Protein AF-A0A3E0NYB1-F1 (afdb_monomer_lite)

Structure (mmCIF, N/CA/C/O backbone):
data_AF-A0A3E0NYB1-F1
#
_entry.id   AF-A0A3E0NYB1-F1
#
loop_
_atom_site.group_PDB
_atom_site.id
_atom_site.type_symbol
_atom_site.label_atom_id
_atom_site.label_alt_id
_atom_site.label_comp_id
_atom_site.label_asym_id
_atom_site.label_entity_id
_atom_site.label_seq_id
_atom_site.pdbx_PDB_ins_code
_atom_site.Cartn_x
_atom_site.Cartn_y
_atom_site.Cartn_z
_atom_site.occupancy
_atom_site.B_iso_or_equiv
_atom_site.auth_seq_id
_atom_site.auth_comp_id
_atom_site.auth_asym_id
_atom_site.auth_atom_id
_atom_site.pdbx_PDB_model_num
ATOM 1 N N . MET A 1 1 ? -6.3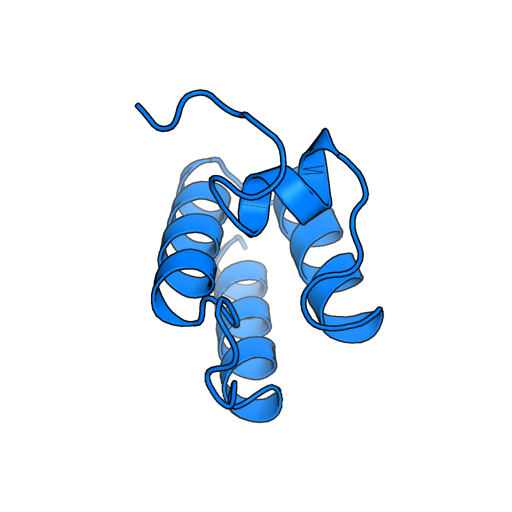86 15.907 -10.185 1.00 43.31 1 MET A N 1
ATOM 2 C CA . MET A 1 1 ? -6.508 14.499 -9.761 1.00 43.31 1 MET A CA 1
ATOM 3 C C . MET A 1 1 ? -5.696 13.660 -10.729 1.00 43.31 1 MET A C 1
ATOM 5 O O . MET A 1 1 ? -5.842 13.910 -11.924 1.00 43.31 1 MET A O 1
ATOM 9 N N . PRO A 1 2 ? -4.847 12.735 -10.251 1.00 47.84 2 PRO A N 1
ATOM 10 C CA . PRO A 1 2 ? -4.339 11.654 -11.090 1.00 47.84 2 PRO A CA 1
ATOM 11 C C . PRO A 1 2 ? -5.527 10.980 -11.788 1.00 47.84 2 PRO A C 1
ATOM 13 O O . PRO A 1 2 ? -6.613 10.864 -11.218 1.00 47.84 2 PRO A O 1
ATOM 16 N N . THR A 1 3 ? -5.365 10.616 -13.054 1.00 56.47 3 THR A N 1
ATOM 17 C CA . THR A 1 3 ? -6.475 10.140 -13.901 1.00 56.47 3 THR A CA 1
ATOM 18 C C . THR A 1 3 ? -6.890 8.702 -13.554 1.00 56.47 3 THR A C 1
ATOM 20 O O . THR A 1 3 ? -7.743 8.135 -14.233 1.00 56.47 3 THR A O 1
ATOM 23 N N . GLY A 1 4 ? -6.260 8.090 -12.540 1.00 56.38 4 GLY A N 1
ATOM 24 C CA . GLY A 1 4 ? -6.485 6.701 -12.129 1.00 56.38 4 GLY A CA 1
ATOM 25 C C . GLY A 1 4 ? -6.013 5.683 -13.167 1.00 56.38 4 GLY A C 1
ATOM 26 O O . GLY A 1 4 ? -6.401 4.515 -13.116 1.00 56.38 4 GLY A O 1
ATOM 27 N N . LYS A 1 5 ? -5.213 6.122 -14.145 1.00 70.00 5 LYS A N 1
ATOM 28 C CA . LYS A 1 5 ? -4.665 5.240 -15.175 1.00 70.00 5 LYS A CA 1
ATOM 29 C C . LYS A 1 5 ? -3.625 4.306 -14.544 1.00 70.00 5 LYS A C 1
ATOM 31 O O . LYS A 1 5 ? -2.946 4.723 -13.609 1.00 70.00 5 LYS A O 1
ATOM 36 N N . PRO A 1 6 ? -3.478 3.075 -15.054 1.00 66.94 6 PRO A N 1
ATOM 37 C CA . PRO A 1 6 ? -2.377 2.212 -14.651 1.00 66.94 6 PRO A CA 1
ATOM 38 C C . PRO A 1 6 ? -1.029 2.925 -14.842 1.00 66.94 6 PRO A C 1
ATOM 40 O O . PRO A 1 6 ? -0.792 3.503 -15.906 1.00 66.94 6 PRO A O 1
ATOM 43 N N . GLY A 1 7 ? -0.174 2.901 -13.822 1.00 71.44 7 GLY A N 1
ATOM 44 C CA . GLY A 1 7 ? 1.132 3.562 -13.781 1.00 71.44 7 GLY A CA 1
ATOM 45 C C . GLY A 1 7 ? 1.105 5.049 -13.408 1.00 71.44 7 GLY A C 1
ATOM 46 O O . GLY A 1 7 ? 2.136 5.707 -13.501 1.00 71.44 7 GLY A O 1
ATOM 47 N N . ASP A 1 8 ? -0.053 5.601 -13.035 1.00 80.25 8 ASP A N 1
ATOM 48 C CA . ASP A 1 8 ? -0.207 7.014 -12.647 1.00 80.25 8 ASP A CA 1
ATOM 49 C C . ASP A 1 8 ? 0.032 7.227 -11.145 1.00 80.25 8 ASP A C 1
ATOM 51 O O . ASP A 1 8 ? 0.457 8.303 -10.726 1.00 80.25 8 ASP A O 1
ATOM 55 N N . HIS A 1 9 ? -0.257 6.210 -10.324 1.00 86.44 9 HIS A N 1
ATOM 56 C CA . HIS A 1 9 ? -0.039 6.272 -8.886 1.00 86.44 9 HIS A CA 1
ATOM 57 C C . HIS A 1 9 ? 0.082 4.860 -8.276 1.00 86.44 9 HIS A C 1
ATOM 59 O O . HIS A 1 9 ? -0.866 4.069 -8.378 1.00 86.44 9 HIS A O 1
ATOM 65 N N . PRO A 1 10 ? 1.154 4.569 -7.512 1.00 90.81 10 PRO A N 1
ATOM 66 C CA . PRO A 1 10 ? 1.441 3.226 -7.000 1.00 90.81 10 PRO A CA 1
ATOM 67 C C . PRO A 1 10 ? 0.317 2.671 -6.115 1.00 90.81 10 PRO A C 1
ATOM 69 O O . PRO A 1 10 ? -0.069 1.513 -6.234 1.00 90.81 10 PRO A O 1
ATOM 72 N N . TYR A 1 11 ? -0.294 3.515 -5.276 1.00 92.44 11 TYR A N 1
ATOM 73 C CA . TYR A 1 11 ? -1.489 3.141 -4.505 1.00 92.44 11 TYR A CA 1
ATOM 74 C C . TYR A 1 11 ? -2.641 2.611 -5.375 1.00 92.44 11 TYR A C 1
ATOM 76 O O . TYR A 1 11 ? -3.201 1.558 -5.080 1.00 92.44 11 TYR A O 1
ATOM 84 N N . THR A 1 12 ? -3.012 3.316 -6.451 1.00 90.75 12 THR A N 1
ATOM 85 C CA . THR A 1 12 ? -4.100 2.862 -7.330 1.00 90.75 12 THR A CA 1
ATOM 86 C C . THR A 1 12 ? -3.694 1.651 -8.154 1.00 90.75 12 THR A C 1
ATOM 88 O O . THR A 1 12 ? -4.529 0.783 -8.392 1.00 90.75 12 THR A O 1
ATOM 91 N N . ASP A 1 13 ? -2.421 1.545 -8.533 1.00 91.00 13 ASP A N 1
ATOM 92 C CA . ASP A 1 13 ? -1.903 0.362 -9.214 1.00 91.00 13 ASP A CA 1
ATOM 93 C C . ASP A 1 13 ? -2.071 -0.896 -8.363 1.00 91.00 13 ASP A C 1
ATOM 95 O O . ASP A 1 13 ? -2.587 -1.901 -8.846 1.00 91.00 13 ASP A O 1
ATOM 99 N N . ILE A 1 14 ? -1.755 -0.816 -7.073 1.00 93.56 14 ILE A N 1
ATOM 100 C CA . ILE A 1 14 ? -1.890 -1.944 -6.146 1.00 93.56 14 ILE A CA 1
ATOM 101 C C . ILE A 1 14 ? -3.362 -2.241 -5.820 1.00 93.56 14 ILE A C 1
ATOM 103 O O . ILE A 1 14 ? -3.780 -3.402 -5.837 1.00 93.56 14 ILE A O 1
ATOM 107 N N . VAL A 1 15 ? -4.150 -1.209 -5.493 1.00 93.19 15 VAL A N 1
ATOM 108 C CA . VAL A 1 15 ? -5.502 -1.368 -4.922 1.00 93.19 15 VAL A CA 1
ATOM 109 C C . VAL A 1 15 ? -6.580 -1.543 -5.991 1.00 93.19 15 VAL A C 1
ATOM 111 O O . VAL A 1 15 ? -7.506 -2.327 -5.798 1.00 93.19 15 VAL A O 1
ATOM 114 N N . VAL A 1 16 ? -6.488 -0.811 -7.103 1.00 91.44 16 VAL A N 1
ATOM 115 C CA . VAL A 1 16 ? -7.504 -0.812 -8.170 1.00 91.44 16 VAL A CA 1
ATOM 116 C C . VAL A 1 16 ? -7.119 -1.776 -9.284 1.00 91.44 16 VAL A C 1
ATOM 118 O O . VAL A 1 16 ? -7.960 -2.549 -9.738 1.00 91.44 16 VAL A O 1
ATOM 121 N N . HIS A 1 17 ? -5.854 -1.748 -9.711 1.00 89.88 17 HIS A N 1
ATOM 122 C CA . HIS A 1 17 ? -5.385 -2.527 -10.864 1.00 89.88 17 HIS A CA 1
ATOM 123 C C . HIS A 1 17 ? -4.763 -3.875 -10.480 1.00 89.88 17 HIS A C 1
ATOM 125 O O . HIS A 1 17 ? -4.506 -4.697 -11.357 1.00 89.88 17 HIS A O 1
ATOM 131 N N . GLY A 1 18 ? -4.546 -4.127 -9.184 1.00 88.75 18 GLY A N 1
ATOM 132 C CA . GLY A 1 18 ? -3.980 -5.381 -8.684 1.00 88.75 18 GLY A CA 1
ATOM 133 C C . GLY A 1 18 ? -2.524 -5.617 -9.095 1.00 88.75 18 GLY A C 1
ATOM 134 O O . GLY A 1 18 ? -2.077 -6.761 -9.085 1.00 88.75 18 GLY A O 1
ATOM 135 N N . ALA A 1 19 ? -1.796 -4.563 -9.466 1.00 89.44 19 ALA A N 1
ATOM 136 C CA . ALA A 1 19 ? -0.406 -4.642 -9.884 1.00 89.44 19 ALA A CA 1
ATOM 137 C C . ALA A 1 19 ? 0.524 -5.002 -8.716 1.00 89.44 19 ALA A C 1
ATOM 139 O O . ALA A 1 19 ? 0.261 -4.663 -7.561 1.00 89.44 19 ALA A O 1
ATOM 140 N N . GLU A 1 20 ? 1.637 -5.653 -9.048 1.00 90.50 20 GLU A N 1
ATOM 141 C CA . GLU A 1 20 ? 2.768 -5.849 -8.142 1.00 90.50 20 GLU A CA 1
ATOM 142 C C . GLU A 1 20 ? 3.781 -4.723 -8.371 1.00 90.50 20 GLU A C 1
ATOM 144 O O . GLU A 1 20 ? 4.400 -4.646 -9.435 1.00 90.50 20 GLU A O 1
ATOM 149 N N . VAL A 1 21 ? 3.928 -3.828 -7.393 1.00 90.81 21 VAL A N 1
ATOM 150 C CA . VAL A 1 21 ? 4.756 -2.614 -7.519 1.00 90.81 21 VAL A CA 1
ATOM 151 C C . VAL A 1 21 ? 5.999 -2.725 -6.646 1.00 90.81 21 VAL A C 1
ATOM 153 O O . VAL A 1 21 ? 7.122 -2.558 -7.128 1.00 90.81 21 VAL A O 1
ATOM 156 N N . TYR A 1 22 ? 5.820 -3.052 -5.365 1.00 90.44 22 TYR A N 1
ATOM 157 C CA . TYR A 1 22 ? 6.918 -3.172 -4.403 1.00 90.44 22 TYR A CA 1
ATOM 158 C C . TYR A 1 22 ? 7.246 -4.630 -4.069 1.00 90.44 22 TYR A C 1
ATOM 160 O O . TYR A 1 22 ? 8.348 -4.918 -3.580 1.00 90.44 22 TYR A O 1
ATOM 168 N N . GLY A 1 23 ? 6.334 -5.549 -4.393 1.00 90.56 23 GLY A N 1
ATOM 169 C CA . GLY A 1 23 ? 6.392 -6.968 -4.070 1.00 90.56 23 GLY A CA 1
ATOM 170 C C . GLY A 1 23 ? 5.339 -7.341 -3.029 1.00 90.56 23 GLY A C 1
ATOM 171 O O . GLY A 1 23 ? 4.877 -6.488 -2.268 1.00 90.56 23 GLY A O 1
ATOM 172 N N . SER A 1 24 ? 5.008 -8.634 -2.976 1.00 90.50 24 SER A N 1
ATOM 173 C CA . SER A 1 24 ? 3.850 -9.172 -2.249 1.00 90.50 24 SER A CA 1
ATOM 174 C C . SER A 1 24 ? 3.673 -8.623 -0.832 1.00 90.50 24 SER A C 1
ATOM 176 O O . SER A 1 24 ? 2.592 -8.183 -0.482 1.00 90.50 24 SER A O 1
ATOM 178 N N . GLU A 1 25 ? 4.733 -8.565 -0.027 1.00 93.19 25 GLU A N 1
ATOM 179 C CA . GLU A 1 25 ? 4.627 -8.153 1.378 1.00 93.19 25 GLU A CA 1
ATOM 180 C C . GLU A 1 25 ? 4.147 -6.702 1.573 1.00 93.19 25 GLU A C 1
ATOM 182 O O . GLU A 1 25 ? 3.312 -6.435 2.437 1.00 93.19 25 GLU A O 1
ATOM 187 N N . ILE A 1 26 ? 4.666 -5.760 0.782 1.00 94.69 26 ILE A N 1
ATOM 188 C CA . ILE A 1 26 ? 4.266 -4.347 0.862 1.00 94.69 26 ILE A CA 1
ATOM 189 C C . ILE A 1 26 ? 2.916 -4.159 0.174 1.00 94.69 26 ILE A C 1
ATOM 191 O O . ILE A 1 26 ? 2.050 -3.466 0.703 1.00 94.69 26 ILE A O 1
ATOM 195 N N . ASP A 1 27 ? 2.722 -4.805 -0.974 1.00 95.25 27 ASP A N 1
ATOM 196 C CA . ASP A 1 27 ? 1.498 -4.678 -1.758 1.00 95.25 27 ASP A CA 1
ATOM 197 C C . ASP A 1 27 ? 0.285 -5.246 -0.987 1.00 95.25 27 ASP A C 1
ATOM 199 O O . ASP A 1 27 ? -0.782 -4.629 -0.976 1.00 95.25 27 ASP A O 1
ATOM 203 N N . ASP A 1 28 ? 0.446 -6.357 -0.258 1.00 95.31 28 ASP A N 1
ATOM 204 C CA . ASP A 1 28 ? -0.588 -6.902 0.630 1.00 95.31 28 ASP A CA 1
ATOM 205 C C . ASP A 1 28 ? -0.883 -5.970 1.813 1.00 95.31 28 ASP A C 1
ATOM 207 O O . ASP A 1 28 ? -2.051 -5.716 2.105 1.00 95.31 28 ASP A O 1
ATOM 211 N N . LEU A 1 29 ? 0.138 -5.371 2.436 1.00 95.62 29 LEU A N 1
ATOM 212 C CA . LEU A 1 29 ? -0.064 -4.402 3.519 1.00 95.62 29 LEU A CA 1
ATOM 213 C C . LEU A 1 29 ? -0.840 -3.161 3.043 1.00 95.62 29 LEU A C 1
ATOM 215 O O . LEU A 1 29 ? -1.717 -2.655 3.746 1.00 95.62 29 LEU A O 1
ATOM 219 N N . VAL A 1 30 ? -0.562 -2.683 1.828 1.00 95.69 30 VAL A N 1
ATOM 220 C CA . VAL A 1 30 ? -1.302 -1.578 1.199 1.00 95.69 30 VAL A CA 1
ATOM 221 C C . VAL A 1 30 ? -2.765 -1.964 0.955 1.00 95.69 30 VAL A C 1
ATOM 223 O O . VAL A 1 30 ? -3.662 -1.159 1.220 1.00 95.69 30 VAL A O 1
ATOM 226 N N . ARG A 1 31 ? -3.031 -3.197 0.501 1.00 95.44 31 ARG A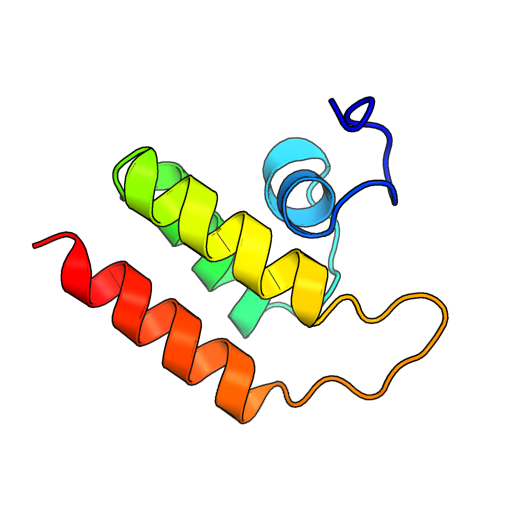 N 1
ATOM 227 C CA . ARG A 1 31 ? -4.399 -3.717 0.325 1.00 95.44 31 ARG A CA 1
ATOM 228 C C . ARG A 1 31 ? -5.149 -3.833 1.651 1.00 95.44 31 ARG A C 1
ATOM 230 O O . ARG A 1 31 ? -6.326 -3.481 1.705 1.00 95.44 31 ARG A O 1
ATOM 237 N N . GLU A 1 32 ? -4.485 -4.280 2.715 1.00 95.25 32 GLU A N 1
ATOM 238 C CA . GLU A 1 32 ? -5.064 -4.309 4.062 1.00 95.25 32 GLU A CA 1
ATOM 239 C C . GLU A 1 32 ? -5.441 -2.899 4.531 1.00 95.25 32 GLU A C 1
ATOM 241 O O . GLU A 1 32 ? -6.587 -2.663 4.912 1.00 95.25 32 GLU A O 1
ATOM 246 N N . ILE A 1 33 ? -4.529 -1.927 4.407 1.00 94.69 33 ILE A N 1
ATOM 247 C CA . ILE A 1 33 ? -4.796 -0.522 4.755 1.00 94.69 33 ILE A CA 1
ATOM 248 C C . ILE A 1 33 ? -5.981 0.034 3.952 1.00 94.69 33 ILE A C 1
ATOM 250 O O . ILE A 1 33 ? -6.836 0.731 4.498 1.00 94.69 33 ILE A O 1
ATOM 254 N N . ALA A 1 34 ? -6.069 -0.284 2.658 1.00 94.44 34 ALA A N 1
ATOM 255 C CA . ALA A 1 34 ? -7.165 0.162 1.802 1.00 94.44 34 ALA A CA 1
ATOM 256 C C . ALA A 1 34 ? -8.539 -0.387 2.228 1.00 94.44 34 ALA A C 1
ATOM 258 O O . ALA A 1 34 ? -9.557 0.277 2.003 1.00 94.44 34 ALA A O 1
ATOM 259 N N . LYS A 1 35 ? -8.559 -1.583 2.829 1.00 93.62 35 LYS A N 1
ATOM 260 C CA . LYS A 1 35 ? -9.770 -2.299 3.240 1.00 93.62 35 LYS A CA 1
ATOM 261 C C . LYS A 1 35 ? -10.192 -1.996 4.678 1.00 93.62 35 LYS A C 1
ATOM 263 O O . LYS A 1 35 ? -11.389 -1.919 4.941 1.00 93.62 35 LYS A O 1
ATOM 268 N N . GLU A 1 36 ? -9.236 -1.868 5.592 1.00 93.19 36 GLU A N 1
ATOM 269 C CA . GLU A 1 36 ? -9.487 -1.852 7.039 1.00 93.19 36 GLU A CA 1
ATOM 270 C C . GLU A 1 36 ? -9.345 -0.463 7.675 1.00 93.19 36 GLU A C 1
ATOM 272 O O . GLU A 1 36 ? -9.943 -0.211 8.719 1.00 93.19 36 GLU A O 1
ATOM 277 N N . CYS A 1 37 ? -8.582 0.453 7.068 1.00 93.06 37 CYS A N 1
ATOM 278 C CA . CYS A 1 37 ? -8.285 1.752 7.671 1.00 93.06 37 CYS A CA 1
ATOM 279 C C . CYS A 1 37 ? -9.176 2.890 7.145 1.00 93.06 37 CYS A C 1
ATOM 281 O O . CYS A 1 37 ? -9.771 2.833 6.065 1.00 93.06 37 CYS A O 1
ATOM 283 N N . SER A 1 38 ? -9.231 3.977 7.919 1.00 93.06 38 SER A N 1
ATOM 284 C CA . SER A 1 38 ? -9.970 5.193 7.565 1.00 93.06 38 SER A CA 1
ATOM 285 C C . SER A 1 38 ? -9.407 5.901 6.322 1.00 93.06 38 SER A C 1
ATOM 287 O O . SER A 1 38 ? -8.263 5.699 5.914 1.00 93.06 38 SER A O 1
ATOM 289 N N . GLU A 1 39 ? -10.204 6.783 5.710 1.00 91.44 39 GLU A N 1
ATOM 290 C CA . GLU A 1 39 ? -9.784 7.586 4.549 1.00 91.44 39 GLU A CA 1
ATOM 291 C C . GLU A 1 39 ? -8.509 8.407 4.797 1.00 91.44 39 GLU A C 1
ATOM 293 O O . GLU A 1 39 ? -7.661 8.492 3.909 1.00 91.44 39 GLU A O 1
ATOM 298 N N . SER A 1 40 ? -8.321 8.927 6.012 1.00 92.06 40 SER A N 1
ATOM 299 C CA . SER A 1 40 ? -7.114 9.670 6.387 1.00 92.06 40 SER A CA 1
ATOM 300 C C . SER A 1 40 ? -5.856 8.803 6.305 1.00 92.06 40 SER A C 1
ATOM 302 O O . SER A 1 40 ? -4.847 9.229 5.748 1.00 92.06 40 SER A O 1
ATOM 304 N N . ILE A 1 41 ? -5.923 7.564 6.803 1.00 93.56 41 ILE A N 1
ATOM 305 C CA . ILE A 1 41 ? -4.799 6.619 6.747 1.00 93.56 41 ILE A CA 1
ATOM 306 C C . ILE A 1 41 ? -4.548 6.161 5.309 1.00 93.56 41 ILE A C 1
ATOM 308 O O . ILE A 1 41 ? -3.400 6.078 4.881 1.00 93.56 41 ILE A O 1
ATOM 312 N N . ARG A 1 42 ? -5.612 5.925 4.534 1.00 93.62 42 ARG A N 1
ATOM 313 C CA . ARG A 1 42 ? -5.500 5.572 3.110 1.00 93.62 42 ARG A CA 1
ATOM 314 C C . ARG A 1 42 ? -4.827 6.680 2.301 1.00 93.62 42 ARG A C 1
ATOM 316 O O . ARG A 1 42 ? -3.946 6.389 1.499 1.00 93.62 42 ARG A O 1
ATOM 323 N N . THR A 1 43 ? -5.184 7.937 2.562 1.00 92.94 43 THR A N 1
ATOM 324 C CA . THR A 1 43 ? -4.547 9.109 1.939 1.00 92.94 43 THR A CA 1
ATOM 325 C C . THR A 1 43 ? -3.073 9.205 2.327 1.00 92.94 43 THR A C 1
ATOM 327 O O . THR A 1 43 ? -2.221 9.316 1.452 1.00 92.94 43 THR A O 1
ATOM 330 N N . ALA A 1 44 ? -2.750 9.057 3.616 1.00 93.88 44 ALA A N 1
ATOM 331 C CA . ALA A 1 44 ? -1.366 9.082 4.086 1.00 93.88 44 ALA A CA 1
ATOM 332 C C . ALA A 1 44 ? -0.510 7.958 3.473 1.00 93.88 44 ALA A C 1
ATOM 334 O O . ALA A 1 44 ? 0.636 8.190 3.090 1.00 93.88 44 ALA A O 1
ATOM 335 N N . ALA A 1 45 ? -1.072 6.752 3.335 1.00 93.62 45 ALA A N 1
ATOM 336 C CA . ALA A 1 45 ? -0.416 5.645 2.651 1.00 93.62 45 ALA A CA 1
ATOM 337 C C . ALA A 1 45 ? -0.204 5.954 1.161 1.00 93.62 45 ALA A C 1
ATOM 339 O O . ALA A 1 45 ? 0.875 5.692 0.636 1.00 93.62 45 ALA A O 1
ATOM 340 N N . ALA A 1 46 ? -1.185 6.556 0.482 1.00 92.75 46 ALA A N 1
ATOM 341 C CA . ALA A 1 46 ? -1.038 6.965 -0.912 1.00 92.75 46 ALA A CA 1
ATOM 342 C C . ALA A 1 46 ? 0.096 7.991 -1.096 1.00 92.75 46 ALA A C 1
ATOM 344 O O . ALA A 1 46 ? 0.981 7.769 -1.923 1.00 92.75 46 ALA A O 1
ATOM 345 N N . ASP A 1 47 ? 0.137 9.043 -0.273 1.00 93.25 47 ASP A N 1
ATOM 346 C CA . ASP A 1 47 ? 1.223 10.033 -0.277 1.00 93.25 47 ASP A CA 1
ATOM 347 C C . ASP A 1 47 ? 2.597 9.397 -0.016 1.00 93.25 47 ASP A C 1
ATOM 349 O O . ASP A 1 47 ? 3.595 9.768 -0.640 1.00 93.25 47 ASP A O 1
ATOM 353 N N . LEU A 1 48 ? 2.667 8.437 0.910 1.00 93.38 48 LEU A N 1
ATOM 354 C CA . LEU A 1 48 ? 3.900 7.721 1.230 1.00 93.38 48 LEU A CA 1
ATOM 355 C C . LEU A 1 48 ? 4.399 6.885 0.045 1.00 93.38 48 LEU A C 1
ATOM 357 O O . LEU A 1 48 ? 5.593 6.927 -0.264 1.00 93.38 48 LEU A O 1
ATOM 361 N N . LEU A 1 49 ? 3.506 6.151 -0.624 1.00 92.81 49 LEU A N 1
ATOM 362 C CA . LEU A 1 49 ? 3.858 5.349 -1.797 1.00 92.81 49 LEU A CA 1
ATOM 363 C C . LEU A 1 49 ? 4.305 6.240 -2.956 1.00 92.81 49 LEU A C 1
ATOM 365 O O . LEU A 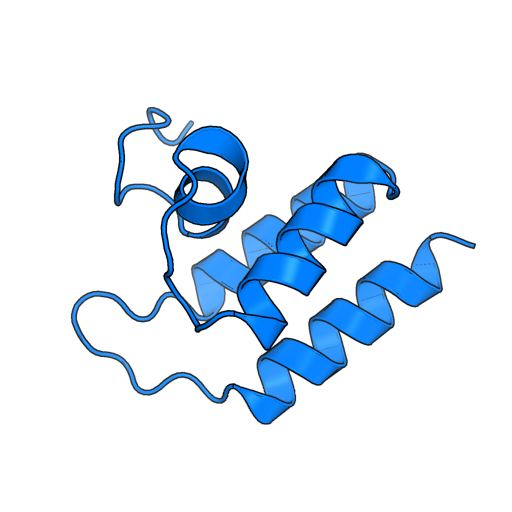1 49 ? 5.316 5.948 -3.579 1.00 92.81 49 LEU A O 1
ATOM 369 N N . LEU A 1 50 ? 3.623 7.363 -3.196 1.00 90.25 50 LEU A N 1
ATOM 370 C CA . LEU A 1 50 ? 3.995 8.299 -4.258 1.00 90.25 50 LEU A CA 1
ATOM 371 C C . LEU A 1 50 ? 5.398 8.892 -4.053 1.00 90.25 50 LEU A C 1
ATOM 373 O O . LEU A 1 50 ? 6.154 9.047 -5.007 1.00 90.25 50 LEU A O 1
ATOM 377 N N . LYS A 1 51 ? 5.778 9.192 -2.804 1.00 89.62 51 LYS A N 1
ATOM 378 C CA . LYS A 1 51 ? 7.139 9.653 -2.465 1.00 89.62 51 LYS A CA 1
ATOM 379 C C . LYS A 1 51 ? 8.205 8.581 -2.680 1.00 89.62 51 LYS A C 1
ATOM 381 O O . LYS A 1 51 ? 9.360 8.918 -2.919 1.00 89.62 51 LYS A O 1
ATOM 386 N N . ASN A 1 52 ? 7.817 7.316 -2.566 1.00 88.81 52 ASN A N 1
ATOM 387 C CA . ASN A 1 52 ? 8.681 6.155 -2.746 1.00 88.81 52 ASN A CA 1
ATOM 388 C C . ASN A 1 52 ? 8.402 5.460 -4.080 1.00 88.81 52 ASN A C 1
ATOM 390 O O . ASN A 1 52 ? 8.587 4.250 -4.184 1.00 88.81 52 ASN A O 1
ATOM 394 N N . ASP A 1 53 ? 7.899 6.176 -5.084 1.00 87.25 53 ASP A N 1
ATOM 395 C CA . ASP A 1 53 ? 7.535 5.550 -6.345 1.00 87.25 53 ASP A CA 1
ATOM 396 C C . ASP A 1 53 ? 8.783 4.952 -7.036 1.00 87.25 53 ASP A C 1
ATOM 398 O O . ASP A 1 53 ? 9.786 5.650 -7.234 1.00 87.25 53 ASP A O 1
ATOM 402 N N . PRO A 1 54 ? 8.776 3.647 -7.372 1.00 83.50 54 PRO A N 1
ATOM 403 C CA . PRO A 1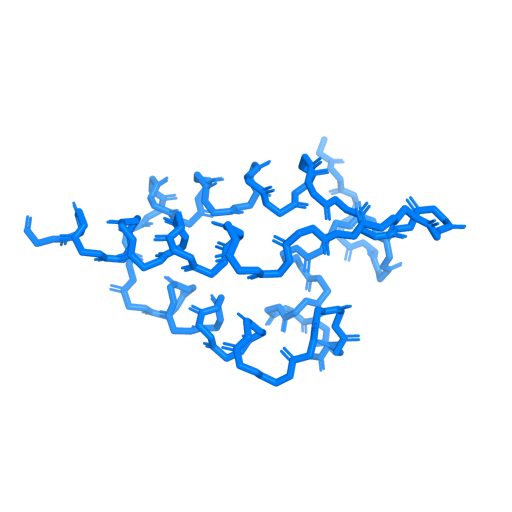 54 ? 9.933 2.981 -7.954 1.00 83.50 54 PRO A CA 1
ATOM 404 C C . PRO A 1 54 ? 10.146 3.359 -9.421 1.00 83.50 54 PRO A C 1
ATOM 406 O O . PRO A 1 54 ? 11.183 3.003 -9.984 1.00 83.50 54 PRO A O 1
ATOM 409 N N . TRP A 1 55 ? 9.213 4.046 -10.083 1.00 78.12 55 TRP A N 1
ATOM 410 C CA . TRP A 1 55 ? 9.325 4.391 -11.493 1.00 78.12 55 TRP A CA 1
ATOM 411 C C . TRP A 1 55 ? 10.128 5.699 -11.694 1.00 78.12 55 TRP A C 1
ATOM 413 O O . TRP A 1 55 ? 10.028 6.630 -10.896 1.00 78.12 55 TRP A O 1
ATOM 423 N N . PRO A 1 56 ? 10.979 5.811 -12.740 1.00 66.44 56 PRO A N 1
ATOM 424 C CA . PRO A 1 56 ? 11.351 4.811 -13.742 1.00 66.44 56 PRO A CA 1
ATOM 425 C C . PRO A 1 56 ? 12.661 4.064 -13.390 1.00 66.44 56 PRO A C 1
ATOM 427 O O . PRO A 1 56 ? 13.547 3.974 -14.242 1.00 66.44 56 PRO A O 1
ATOM 430 N N . ARG A 1 57 ? 12.758 3.481 -12.181 1.00 69.00 57 ARG A N 1
ATOM 431 C CA . ARG A 1 57 ? 13.872 2.707 -11.559 1.00 69.00 57 ARG A CA 1
ATOM 432 C C . ARG A 1 57 ? 14.620 3.431 -10.435 1.00 69.00 57 ARG A C 1
ATOM 434 O O . ARG A 1 57 ? 15.850 3.391 -10.380 1.00 69.00 57 ARG A O 1
ATOM 441 N N . HIS A 1 58 ? 13.895 4.045 -9.509 1.00 75.69 58 HIS A N 1
ATOM 442 C CA . HIS A 1 58 ? 14.496 4.461 -8.244 1.00 75.69 58 HIS A CA 1
ATOM 443 C C . HIS A 1 58 ? 14.627 3.263 -7.300 1.00 75.69 58 HIS A C 1
ATOM 445 O O . HIS A 1 58 ? 13.747 2.404 -7.227 1.00 75.69 58 HIS A O 1
ATOM 451 N N . ALA A 1 59 ? 15.753 3.190 -6.589 1.00 80.00 59 ALA A N 1
ATOM 452 C CA . ALA A 1 59 ? 15.906 2.233 -5.506 1.00 80.00 59 ALA A CA 1
ATOM 453 C C . ALA A 1 59 ? 14.952 2.635 -4.378 1.00 80.00 59 ALA A C 1
ATOM 455 O O . ALA A 1 59 ? 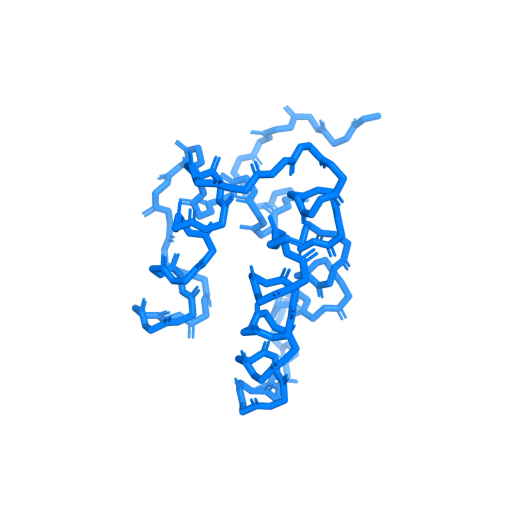15.069 3.728 -3.827 1.00 80.00 59 ALA A O 1
ATOM 456 N N . VAL A 1 60 ? 14.006 1.756 -4.059 1.00 87.06 60 VAL A N 1
ATOM 457 C CA . VAL A 1 60 ? 13.084 1.950 -2.941 1.00 87.06 60 VAL A CA 1
ATOM 458 C C . VAL A 1 60 ? 13.634 1.227 -1.726 1.00 87.06 60 VAL A C 1
ATOM 460 O O . VAL A 1 60 ? 13.930 0.029 -1.793 1.00 87.06 60 VAL A O 1
ATOM 463 N N . ASP A 1 61 ? 13.729 1.937 -0.607 1.00 90.62 61 ASP A N 1
ATOM 464 C CA . ASP A 1 61 ? 14.031 1.323 0.679 1.00 90.62 61 ASP A CA 1
ATOM 465 C C . ASP A 1 61 ? 12.790 0.585 1.200 1.00 90.62 61 ASP A C 1
ATOM 467 O O . ASP A 1 61 ? 11.926 1.133 1.886 1.00 90.62 61 ASP A O 1
ATOM 471 N N . LYS A 1 62 ? 12.666 -0.683 0.798 1.00 90.19 62 LYS A N 1
ATOM 472 C CA . LYS A 1 62 ? 11.504 -1.523 1.118 1.00 90.19 62 LYS A CA 1
ATOM 473 C C . LYS A 1 62 ? 11.324 -1.730 2.624 1.00 90.19 62 LYS A C 1
ATOM 475 O O . LYS A 1 62 ? 10.196 -1.904 3.076 1.00 90.19 62 LYS A O 1
ATOM 480 N N . VAL A 1 63 ? 12.415 -1.710 3.392 1.00 92.81 63 VAL A N 1
ATOM 481 C CA . VAL A 1 63 ? 12.379 -1.897 4.849 1.00 92.81 63 VAL A CA 1
ATOM 482 C C . VAL A 1 63 ? 11.722 -0.687 5.502 1.00 92.81 63 VAL A C 1
ATOM 484 O O . VAL A 1 63 ? 10.717 -0.842 6.192 1.00 92.81 63 VAL A O 1
ATOM 487 N N . SER A 1 64 ? 12.223 0.515 5.212 1.00 92.12 64 SER A N 1
ATOM 488 C CA . SER A 1 64 ? 11.666 1.758 5.743 1.00 92.12 64 SER A CA 1
ATOM 489 C C . SER A 1 64 ? 10.217 1.967 5.299 1.00 92.12 64 SER A C 1
ATOM 491 O O . SER A 1 64 ? 9.366 2.320 6.118 1.00 92.12 64 SER A O 1
ATOM 493 N N . LEU A 1 65 ? 9.906 1.671 4.030 1.00 93.31 65 LEU A N 1
ATOM 494 C CA . LEU A 1 65 ? 8.544 1.774 3.507 1.00 93.31 65 LEU A CA 1
ATOM 495 C C . LEU A 1 65 ? 7.570 0.851 4.254 1.00 93.31 65 LEU A C 1
ATOM 497 O O . LEU A 1 65 ? 6.483 1.279 4.645 1.00 93.31 65 LEU A O 1
ATOM 501 N N . ARG A 1 66 ? 7.964 -0.406 4.490 1.00 94.75 66 ARG A N 1
ATOM 502 C CA . ARG A 1 66 ? 7.162 -1.369 5.253 1.00 94.75 66 ARG A CA 1
ATOM 503 C C . ARG A 1 66 ? 6.904 -0.887 6.680 1.00 94.75 66 ARG A C 1
ATOM 505 O O . ARG A 1 66 ? 5.767 -0.966 7.145 1.00 94.75 66 ARG A O 1
ATOM 512 N N . GLU A 1 67 ? 7.936 -0.420 7.381 1.00 94.75 67 GLU A N 1
ATOM 513 C CA . GLU A 1 67 ? 7.804 0.031 8.772 1.00 94.75 67 GLU A CA 1
ATOM 514 C C . GLU A 1 67 ? 6.838 1.213 8.903 1.00 94.75 67 GLU A C 1
ATOM 516 O O . GLU A 1 67 ? 6.001 1.231 9.808 1.00 94.75 67 GLU A O 1
ATOM 521 N N . GLU A 1 68 ? 6.903 2.173 7.983 1.00 94.44 68 GLU A N 1
ATOM 522 C CA . GLU A 1 68 ? 6.022 3.340 8.004 1.00 94.44 68 GLU A CA 1
ATOM 523 C C . GLU A 1 68 ? 4.567 2.966 7.673 1.00 94.44 68 GLU A C 1
ATOM 525 O O . GLU A 1 68 ? 3.637 3.421 8.340 1.00 94.44 68 GLU A O 1
ATOM 530 N N . LEU A 1 69 ? 4.342 2.052 6.721 1.00 93.94 69 LEU A N 1
ATOM 531 C CA . LEU A 1 69 ? 3.003 1.511 6.453 1.00 93.94 69 LEU A CA 1
ATOM 532 C C . LEU A 1 69 ? 2.428 0.771 7.674 1.00 93.94 69 LEU A C 1
ATOM 534 O O . LEU A 1 69 ? 1.249 0.932 7.995 1.00 93.94 69 LEU A O 1
ATOM 538 N N . MET A 1 70 ? 3.247 0.005 8.403 1.00 93.81 70 MET A N 1
ATOM 539 C CA . MET A 1 70 ? 2.818 -0.648 9.647 1.00 93.81 70 MET A CA 1
ATOM 540 C C . MET A 1 70 ? 2.461 0.362 10.742 1.00 93.81 70 MET A C 1
ATOM 542 O O . MET A 1 70 ? 1.478 0.160 11.462 1.00 93.81 70 MET A O 1
ATOM 546 N N . ARG A 1 71 ? 3.219 1.459 10.864 1.00 94.12 71 ARG A N 1
ATOM 547 C CA . ARG A 1 71 ? 2.894 2.554 11.792 1.00 94.12 71 ARG A CA 1
ATOM 548 C C . ARG A 1 71 ? 1.556 3.189 11.444 1.00 94.12 71 ARG A C 1
ATOM 550 O O . ARG A 1 71 ? 0.708 3.300 12.324 1.00 94.12 71 ARG A O 1
ATOM 557 N N . LEU A 1 72 ? 1.337 3.514 10.168 1.00 91.94 72 LEU A N 1
ATOM 558 C CA . LEU A 1 72 ? 0.070 4.060 9.677 1.00 91.94 72 LEU A CA 1
ATOM 559 C C . LEU A 1 72 ? -1.112 3.132 9.984 1.00 91.94 72 LEU A C 1
ATOM 561 O O . LEU A 1 72 ? -2.120 3.591 10.519 1.00 91.94 72 LEU A O 1
ATOM 565 N N . LYS A 1 73 ? -0.974 1.826 9.719 1.00 90.38 73 LYS A N 1
ATOM 566 C CA . LYS A 1 73 ? -2.004 0.826 10.054 1.00 90.38 73 LYS A CA 1
ATOM 567 C C . LYS A 1 73 ? -2.300 0.809 11.560 1.00 90.38 73 LYS A C 1
ATOM 569 O O . LYS A 1 73 ? -3.461 0.795 11.960 1.00 90.38 73 LYS A O 1
ATOM 574 N N . SER A 1 74 ? -1.260 0.875 12.393 1.00 90.06 74 SER A N 1
ATOM 575 C CA . SER A 1 74 ? -1.375 0.859 13.861 1.00 90.06 74 SER A CA 1
ATOM 576 C C . SER A 1 74 ? -1.966 2.151 14.444 1.00 90.06 74 SER A C 1
ATOM 578 O O . SER A 1 74 ? -2.549 2.124 15.522 1.00 90.06 74 SER A O 1
ATOM 580 N N . SER A 1 75 ? -1.850 3.284 13.744 1.00 84.81 75 SER A N 1
ATOM 581 C CA . SER A 1 75 ? -2.474 4.561 14.128 1.00 84.81 75 SER A CA 1
ATOM 582 C C . SER A 1 75 ? -3.975 4.644 13.815 1.00 84.81 75 SER A C 1
ATOM 584 O O . SER A 1 75 ? -4.592 5.663 14.109 1.00 84.81 75 SER A O 1
ATOM 586 N N . SER A 1 76 ? -4.570 3.605 13.217 1.00 72.00 76 SER A N 1
ATOM 587 C CA . SER A 1 76 ? -6.013 3.535 12.943 1.00 72.00 76 SER A CA 1
ATOM 588 C C . SER A 1 76 ? -6.843 2.970 14.115 1.00 72.00 76 SER A C 1
ATOM 590 O O . SER A 1 76 ? -8.042 2.750 13.924 1.00 72.00 76 SER A O 1
ATOM 592 N N . SER A 1 77 ? -6.223 2.713 15.278 1.00 54.66 77 SER A N 1
ATOM 593 C CA . SER A 1 77 ? -6.872 2.268 16.527 1.00 54.66 77 SER A CA 1
ATOM 594 C C . SER A 1 77 ? -7.404 3.410 17.384 1.00 54.66 77 SER A C 1
ATOM 596 O O . SER A 1 77 ? -6.733 4.462 17.463 1.00 54.66 77 SER A O 1
#

Foldseek 3Di:
DQPLDQPSFPLSCLQVVVDAFLHDLLSVLSNCCVVPADPVLNVVLRVLCRVQGCPPHDDGPSVVNNVVSVVSVVVRD

pLDDT: mean 86.93, std 11.7, range [43.31, 95.69]

Sequence (77 aa):
MP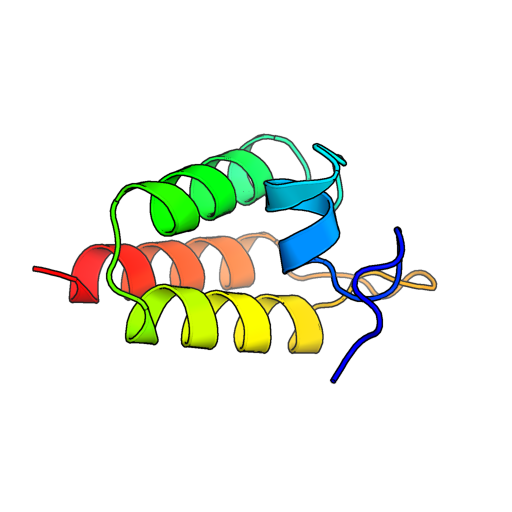TGKPGDHPYTDIVVHGAEVYGSEIDDLVREIAKECSESIRTAAADLLLKNDPWPRHAVDKVSLREELMRLKSSSS

Radius of gyration: 11.48 Å; chains: 1; bounding box: 26×24×32 Å

Secondary structure (DSSP, 8-state):
-----TTS-HHHHHHTS---SS-HHHHHHHHHHHHHS-HHHHHHHHHHHHHT--TTTPPP-HHHHHHHHHHHHHTT-